Protein AF-A0A4Y2I6J0-F1 (afdb_monomer_lite)

Structure (mmCIF, N/CA/C/O backbone):
data_AF-A0A4Y2I6J0-F1
#
_entry.id   AF-A0A4Y2I6J0-F1
#
loop_
_atom_site.group_PDB
_atom_site.id
_atom_site.type_symbol
_atom_site.label_atom_id
_atom_site.label_alt_id
_atom_site.label_comp_id
_atom_site.label_asym_id
_atom_site.label_entity_id
_atom_site.label_seq_id
_atom_site.pdbx_PDB_ins_code
_atom_site.Cartn_x
_atom_site.Cartn_y
_atom_site.Cartn_z
_atom_site.occupancy
_atom_site.B_iso_or_equiv
_atom_site.auth_seq_id
_atom_site.auth_comp_id
_atom_site.auth_asym_id
_atom_site.auth_atom_id
_atom_site.pdbx_PDB_model_num
ATOM 1 N N . ALA A 1 1 ? -16.645 1.017 9.815 1.00 87.06 1 ALA A N 1
ATOM 2 C CA . ALA A 1 1 ? -18.014 0.481 9.678 1.00 87.06 1 ALA A CA 1
ATOM 3 C C . ALA A 1 1 ? -18.483 -0.164 10.980 1.00 87.06 1 ALA A C 1
ATOM 5 O O . ALA A 1 1 ? -19.293 0.457 11.645 1.00 87.06 1 ALA A O 1
ATOM 6 N N . LEU A 1 2 ? -17.919 -1.307 11.399 1.00 90.56 2 LEU A N 1
ATOM 7 C CA . LEU A 1 2 ? -18.360 -2.041 12.602 1.00 90.56 2 LEU A CA 1
ATOM 8 C C . LEU A 1 2 ? -18.387 -1.202 13.890 1.00 90.56 2 LEU A C 1
ATOM 10 O O . LEU A 1 2 ? -19.370 -1.244 14.616 1.00 90.56 2 LEU A O 1
ATOM 14 N N . ILE A 1 3 ? -17.346 -0.397 14.131 1.00 89.25 3 ILE A N 1
ATOM 15 C CA . ILE A 1 3 ? -17.280 0.516 15.288 1.00 89.25 3 ILE A CA 1
ATOM 16 C C . ILE A 1 3 ? -18.368 1.600 15.199 1.00 89.25 3 ILE A C 1
ATOM 18 O O . ILE A 1 3 ? -19.026 1.914 16.179 1.00 89.25 3 ILE A O 1
ATOM 22 N N . SER A 1 4 ? -18.610 2.149 14.004 1.00 89.19 4 SER A N 1
ATOM 23 C CA . SER A 1 4 ? -19.645 3.173 13.798 1.00 89.19 4 SER A CA 1
ATOM 24 C C . SER A 1 4 ? -21.062 2.623 13.979 1.00 89.19 4 SER A C 1
ATOM 26 O O . SER A 1 4 ? -21.958 3.371 14.352 1.00 89.19 4 SER A O 1
ATOM 28 N N . SER A 1 5 ? -21.278 1.334 13.703 1.00 89.62 5 SER A N 1
ATOM 29 C CA . SER A 1 5 ? -22.573 0.666 13.860 1.00 89.62 5 SER A CA 1
ATOM 30 C C . SER A 1 5 ? -22.785 0.042 15.245 1.00 89.62 5 SER A C 1
ATOM 32 O O . SER A 1 5 ? -23.802 -0.618 15.440 1.00 89.62 5 SER A O 1
ATOM 34 N N . GLY A 1 6 ? -21.842 0.189 16.186 1.00 88.25 6 GLY A N 1
ATOM 35 C CA . GLY A 1 6 ? -21.922 -0.440 17.513 1.00 88.25 6 GLY A CA 1
ATOM 36 C C . GLY A 1 6 ? -21.793 -1.971 17.491 1.00 88.25 6 GLY A C 1
ATOM 37 O O . GLY A 1 6 ? -22.286 -2.657 18.384 1.00 88.25 6 GLY A O 1
ATOM 38 N N . GLN A 1 7 ? -21.205 -2.531 16.428 1.00 89.44 7 GLN A N 1
ATOM 39 C CA . GLN A 1 7 ? -21.050 -3.977 16.211 1.00 89.44 7 GLN A CA 1
ATOM 40 C C . GLN A 1 7 ? -19.604 -4.451 16.407 1.00 89.44 7 GLN A C 1
ATOM 42 O O . GLN A 1 7 ? -19.233 -5.553 15.989 1.00 89.44 7 GLN A O 1
ATOM 47 N N . GLU A 1 8 ? -18.768 -3.647 17.058 1.00 82.56 8 GLU A N 1
ATOM 48 C CA . GLU A 1 8 ? -17.367 -3.955 17.340 1.00 82.56 8 GLU A CA 1
ATOM 49 C C . GLU A 1 8 ? -17.164 -5.157 18.273 1.00 82.56 8 GLU A C 1
ATOM 51 O O . GLU A 1 8 ? -16.066 -5.699 18.317 1.00 82.56 8 GLU A O 1
ATOM 56 N N . ASN A 1 9 ? -18.211 -5.618 18.963 1.00 85.38 9 ASN A N 1
ATOM 57 C CA . ASN A 1 9 ? -18.194 -6.831 19.791 1.00 85.38 9 ASN A CA 1
ATOM 58 C C . ASN A 1 9 ? -19.062 -7.964 19.210 1.00 85.38 9 ASN A C 1
ATOM 60 O O . ASN A 1 9 ? -19.475 -8.871 19.935 1.00 85.38 9 ASN A O 1
ATOM 64 N N . SER A 1 10 ? -19.389 -7.906 17.915 1.00 89.44 10 SER A N 1
ATOM 65 C CA . SER A 1 10 ? -20.106 -8.996 17.241 1.00 89.44 10 SER A CA 1
ATOM 66 C C . SER A 1 10 ? -19.314 -10.309 17.317 1.00 89.44 10 SER A C 1
ATOM 68 O O . SER A 1 10 ? -18.089 -10.309 17.232 1.00 89.44 10 SER A O 1
ATOM 70 N N . LYS A 1 11 ? -20.014 -11.443 17.485 1.00 78.50 11 LYS A N 1
ATOM 71 C CA . LYS A 1 11 ? -19.396 -12.767 17.722 1.00 78.50 11 LYS A CA 1
ATOM 72 C C . LYS A 1 11 ? -18.372 -13.179 16.660 1.00 78.50 11 LYS A C 1
ATOM 74 O O . LYS A 1 11 ? -17.402 -13.856 16.991 1.00 78.50 11 LYS A O 1
ATOM 79 N N . ASP A 1 12 ? -18.582 -12.762 15.417 1.00 86.69 12 ASP A N 1
ATOM 80 C CA . ASP A 1 12 ? -17.727 -13.133 14.287 1.00 86.69 12 ASP A CA 1
ATOM 81 C C . ASP A 1 12 ? -16.533 -12.183 14.112 1.00 86.69 12 ASP A C 1
ATOM 83 O O . ASP A 1 12 ? -15.583 -12.488 13.387 1.00 86.69 12 ASP A O 1
ATOM 87 N N . TRP A 1 13 ? -16.536 -11.040 14.802 1.00 90.31 13 TRP A N 1
ATOM 88 C CA . TRP A 1 13 ? -15.485 -10.040 14.706 1.00 90.31 13 TRP A CA 1
ATOM 89 C C . TRP A 1 13 ? -14.517 -10.102 15.888 1.00 90.31 13 TRP A C 1
ATOM 91 O O . TRP A 1 13 ? -14.896 -10.033 17.055 1.00 90.31 13 TRP A O 1
ATOM 101 N N . LYS A 1 14 ? -13.217 -10.162 15.587 1.00 92.88 14 LYS A N 1
ATOM 102 C CA . LYS A 1 14 ? -12.152 -10.218 16.597 1.00 92.88 14 LYS A CA 1
ATOM 103 C C . LYS A 1 14 ? -11.470 -8.860 16.749 1.00 92.88 14 LYS A C 1
ATOM 105 O O . LYS A 1 14 ? -10.320 -8.707 16.344 1.00 92.88 14 LYS A O 1
ATOM 110 N N . LEU A 1 15 ? -12.152 -7.892 17.367 1.00 90.56 15 LEU A N 1
ATOM 111 C CA . LEU A 1 15 ? -11.666 -6.509 17.506 1.00 90.56 15 LEU A CA 1
ATOM 112 C C . LEU A 1 15 ? -10.220 -6.416 18.008 1.00 90.56 15 LEU A C 1
ATOM 114 O O . LEU A 1 15 ? -9.397 -5.765 17.373 1.00 90.56 15 LEU A O 1
ATOM 118 N N . ASN A 1 16 ? -9.900 -7.097 19.112 1.00 91.56 16 ASN A N 1
ATOM 119 C CA . ASN A 1 16 ? -8.556 -7.048 19.689 1.00 91.56 16 ASN A CA 1
ATOM 120 C C . ASN A 1 16 ? -7.495 -7.594 18.719 1.00 91.56 16 ASN A C 1
ATOM 122 O O . ASN A 1 16 ? -6.454 -6.976 18.530 1.00 91.56 16 ASN A O 1
ATOM 126 N N . ALA A 1 17 ? -7.778 -8.715 18.049 1.00 94.06 17 ALA A N 1
ATOM 127 C CA . ALA A 1 17 ? -6.855 -9.286 17.072 1.00 94.06 17 ALA A CA 1
ATOM 128 C C . ALA A 1 17 ? -6.632 -8.333 15.887 1.00 94.06 17 ALA A C 1
ATOM 130 O O . ALA A 1 17 ? -5.496 -8.158 15.452 1.00 94.06 17 ALA A O 1
ATOM 131 N N . THR A 1 18 ? -7.688 -7.669 15.412 1.00 92.94 18 THR A N 1
ATOM 132 C CA . THR A 1 18 ? -7.584 -6.674 14.339 1.00 92.94 18 THR A CA 1
ATOM 133 C C . THR A 1 18 ? -6.769 -5.460 14.768 1.00 92.94 18 THR A C 1
ATOM 135 O O . THR A 1 18 ? -5.902 -5.022 14.020 1.00 92.94 18 THR A O 1
ATOM 138 N N . VAL A 1 19 ? -7.011 -4.912 15.961 1.00 92.56 19 VAL A N 1
ATOM 139 C CA . VAL A 1 19 ? -6.257 -3.750 16.462 1.00 92.56 19 VAL A CA 1
ATOM 140 C C . VAL A 1 19 ? -4.775 -4.092 16.616 1.00 92.56 19 VAL A C 1
ATOM 142 O O . VAL A 1 19 ? -3.929 -3.318 16.178 1.00 92.56 19 VAL A O 1
ATOM 145 N N . GLN A 1 20 ? -4.453 -5.270 17.158 1.00 94.06 20 GLN A N 1
ATOM 146 C CA . GLN A 1 20 ? -3.071 -5.749 17.268 1.00 94.06 20 GLN A CA 1
ATOM 147 C C . GLN A 1 20 ? -2.411 -5.921 15.896 1.00 94.06 20 GLN A C 1
ATOM 149 O O . GLN A 1 20 ? -1.266 -5.515 15.699 1.00 94.06 20 GLN A O 1
ATOM 154 N N . TYR A 1 21 ? -3.143 -6.479 14.931 1.00 94.00 21 TYR A N 1
ATOM 155 C CA . TYR A 1 21 ? -2.668 -6.604 13.558 1.00 94.00 21 TYR A CA 1
ATOM 156 C C . TYR A 1 21 ? -2.389 -5.230 12.933 1.00 94.00 21 TYR A C 1
ATOM 158 O O . TYR A 1 21 ? -1.305 -5.009 12.405 1.00 94.00 21 TYR A O 1
ATOM 166 N N . LEU A 1 22 ? -3.316 -4.276 13.064 1.00 93.12 22 LEU A N 1
ATOM 167 C CA . LEU A 1 22 ? -3.133 -2.911 12.564 1.00 93.12 22 LEU A CA 1
ATOM 168 C C . LEU A 1 22 ? -1.923 -2.228 13.204 1.00 93.12 22 LEU A C 1
ATOM 170 O O . LEU A 1 22 ? -1.117 -1.640 12.494 1.00 93.12 22 LEU A O 1
ATOM 174 N N . MET A 1 23 ? -1.751 -2.333 14.525 1.00 92.56 23 MET A N 1
ATOM 175 C CA . MET A 1 23 ? -0.572 -1.782 15.202 1.00 92.56 23 MET A CA 1
ATOM 176 C C . MET A 1 23 ? 0.728 -2.390 14.672 1.00 92.56 23 MET A C 1
ATOM 178 O O . MET A 1 23 ? 1.714 -1.675 14.513 1.00 92.56 23 MET A O 1
ATOM 182 N N . LYS A 1 24 ? 0.746 -3.692 14.380 1.00 93.12 24 LYS A N 1
ATOM 183 C CA . LYS A 1 24 ? 1.913 -4.351 13.789 1.00 93.12 24 LYS A CA 1
ATOM 184 C C . LYS A 1 24 ? 2.216 -3.807 12.389 1.00 93.12 24 LYS A C 1
ATOM 186 O O . LYS A 1 24 ? 3.356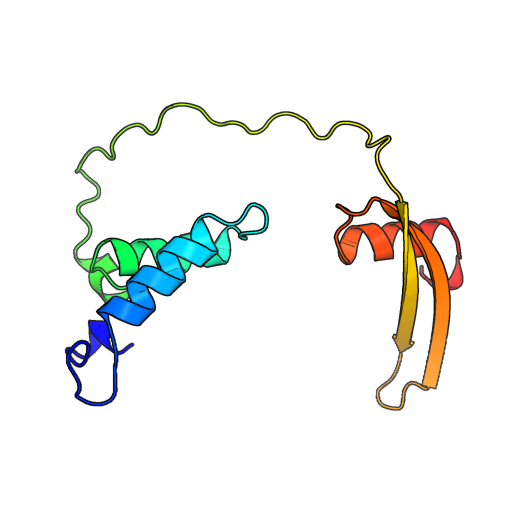 -3.436 12.133 1.00 93.12 24 LYS A O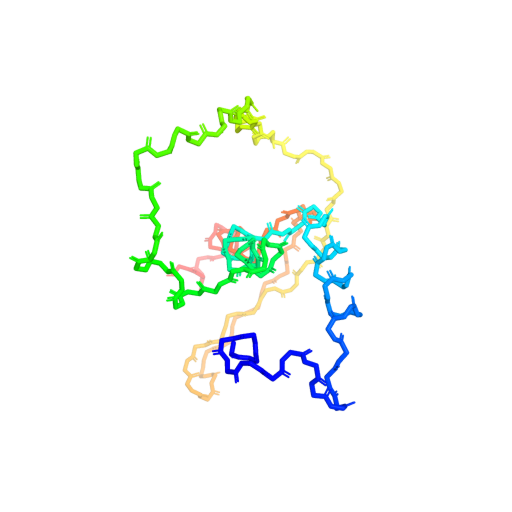 1
ATOM 191 N N . GLU A 1 25 ? 1.215 -3.731 11.514 1.00 91.56 25 GLU A N 1
ATOM 192 C CA . GLU A 1 25 ? 1.398 -3.271 10.129 1.00 91.56 25 GLU A CA 1
ATOM 193 C C . GLU A 1 25 ? 1.787 -1.788 10.052 1.00 91.56 25 GLU A C 1
ATOM 195 O O . GLU A 1 25 ? 2.644 -1.412 9.256 1.00 91.56 25 GLU A O 1
ATOM 200 N N . LEU A 1 26 ? 1.231 -0.941 10.924 1.00 91.56 26 LEU A N 1
ATOM 201 C CA . LEU A 1 26 ? 1.558 0.489 10.969 1.00 91.56 26 LEU A CA 1
ATOM 202 C C . LEU A 1 26 ? 2.970 0.783 11.498 1.00 91.56 26 LEU A C 1
ATOM 204 O O . LEU A 1 26 ? 3.485 1.871 11.266 1.00 91.56 26 LEU A O 1
ATOM 208 N N . ASN A 1 27 ? 3.600 -0.169 12.192 1.00 89.25 27 ASN A N 1
ATOM 209 C CA . ASN A 1 27 ? 5.001 -0.073 12.611 1.00 89.25 27 ASN A CA 1
ATOM 210 C C . ASN A 1 27 ? 5.984 -0.576 11.531 1.00 89.25 27 ASN A C 1
ATOM 212 O O . ASN A 1 27 ? 7.189 -0.641 11.780 1.00 89.25 27 ASN A O 1
ATOM 216 N N . SER A 1 28 ? 5.496 -0.950 10.343 1.00 87.56 28 SER A N 1
ATOM 217 C CA . SER A 1 28 ? 6.337 -1.342 9.210 1.00 87.56 28 SER A CA 1
ATOM 218 C C . SER A 1 28 ? 7.035 -0.126 8.576 1.00 87.56 28 SER A C 1
ATOM 220 O O . SER A 1 28 ? 6.414 0.931 8.441 1.00 87.56 28 SER A O 1
ATOM 222 N N . PRO A 1 29 ? 8.285 -0.259 8.090 1.00 79.62 29 PRO A N 1
ATOM 223 C CA . PRO A 1 29 ? 8.989 0.818 7.386 1.00 79.62 29 PRO A CA 1
ATOM 224 C C . PRO A 1 29 ? 8.336 1.235 6.058 1.00 79.62 29 PRO A C 1
ATOM 226 O O . PRO A 1 29 ? 8.690 2.275 5.511 1.00 79.62 29 PRO A O 1
ATOM 229 N N . SER A 1 30 ? 7.413 0.433 5.517 1.00 79.81 30 SER A N 1
ATOM 230 C CA . SER A 1 30 ? 6.762 0.663 4.221 1.00 79.81 30 SER A CA 1
ATOM 231 C C . SER A 1 30 ? 5.314 1.154 4.330 1.00 79.81 30 SER A C 1
ATOM 233 O O . SER A 1 30 ? 4.559 1.017 3.369 1.00 79.81 30 SER A O 1
ATOM 235 N N . VAL A 1 31 ? 4.891 1.656 5.493 1.00 86.88 31 VAL A N 1
ATOM 236 C CA . VAL A 1 31 ? 3.520 2.145 5.685 1.00 86.88 31 VAL A CA 1
ATOM 237 C C . VAL A 1 31 ? 3.288 3.446 4.909 1.00 86.88 31 VAL A C 1
ATOM 239 O O . VAL A 1 31 ? 4.098 4.371 4.962 1.00 86.88 31 VAL A O 1
ATOM 242 N N . ASP A 1 32 ? 2.176 3.537 4.180 1.00 85.00 32 ASP A N 1
ATOM 243 C CA . ASP A 1 32 ? 1.800 4.761 3.479 1.00 85.00 32 ASP A CA 1
ATOM 244 C C . ASP A 1 32 ? 0.995 5.719 4.377 1.00 85.00 32 ASP A C 1
ATOM 246 O O . ASP A 1 32 ? 0.315 5.320 5.328 1.00 85.00 32 ASP A O 1
ATOM 250 N N . PHE A 1 33 ? 1.054 7.011 4.049 1.00 87.12 33 PHE A N 1
ATOM 251 C CA . PHE A 1 33 ? 0.372 8.063 4.805 1.00 87.12 33 PHE A CA 1
ATOM 252 C C . PHE A 1 33 ? -1.143 7.840 4.908 1.00 87.12 33 PHE A C 1
ATOM 254 O O . PHE A 1 33 ? -1.726 8.086 5.965 1.00 87.12 33 PHE A O 1
ATOM 261 N N . LEU A 1 34 ? -1.789 7.380 3.832 1.00 89.31 34 LEU A N 1
ATOM 262 C CA . LEU A 1 34 ? -3.238 7.206 3.802 1.00 89.31 34 LEU A CA 1
ATOM 263 C C . LEU A 1 34 ? -3.667 6.063 4.730 1.00 89.31 34 LEU A C 1
ATOM 265 O O . LEU A 1 34 ? -4.645 6.213 5.465 1.00 89.31 34 LEU A O 1
ATOM 269 N N . SER A 1 35 ? -2.904 4.971 4.770 1.00 91.00 35 SER A N 1
ATOM 270 C CA . SER A 1 35 ? -3.106 3.877 5.723 1.00 91.00 35 SER A CA 1
ATOM 271 C C . SER A 1 35 ? -3.018 4.360 7.170 1.00 91.00 35 SER A C 1
ATOM 273 O O . SER A 1 35 ? -3.906 4.054 7.970 1.00 91.00 35 SER A O 1
ATOM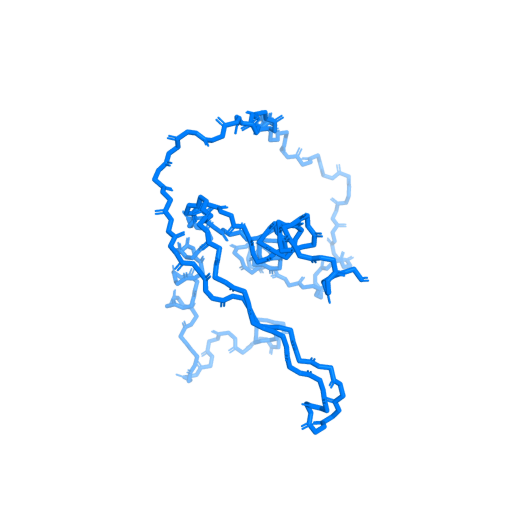 275 N N . VAL A 1 36 ? -2.011 5.174 7.508 1.00 91.38 36 VAL A N 1
ATOM 276 C CA . VAL A 1 36 ? -1.895 5.772 8.851 1.00 91.38 36 VAL A CA 1
ATOM 277 C C . VAL A 1 36 ? -3.083 6.691 9.140 1.00 91.38 36 VAL A C 1
ATOM 279 O O . VAL A 1 36 ? -3.713 6.568 10.191 1.00 91.38 36 VAL A O 1
ATOM 282 N N . TYR A 1 37 ? -3.427 7.576 8.204 1.00 90.44 37 TYR A N 1
ATOM 283 C CA . TYR A 1 37 ? -4.523 8.536 8.347 1.00 90.44 37 TYR A CA 1
ATOM 284 C C . TYR A 1 37 ? -5.870 7.851 8.617 1.00 90.44 37 TYR A C 1
ATOM 286 O O . TYR A 1 37 ? -6.632 8.299 9.474 1.00 90.44 37 TYR A O 1
ATOM 294 N N . LEU A 1 38 ? -6.159 6.747 7.925 1.00 92.06 38 LEU A N 1
ATOM 295 C CA . LEU A 1 38 ? -7.413 6.007 8.078 1.00 92.06 38 LEU A CA 1
ATOM 296 C C . LEU A 1 38 ? -7.431 5.107 9.319 1.00 92.06 38 LEU A C 1
ATOM 298 O O . LEU A 1 38 ? -8.491 4.916 9.922 1.00 92.06 38 LEU A O 1
ATOM 302 N N . ALA A 1 39 ? -6.283 4.559 9.718 1.00 93.25 39 ALA A N 1
ATOM 303 C CA . ALA A 1 39 ? -6.197 3.669 10.871 1.00 93.25 39 ALA A CA 1
ATOM 304 C C . ALA A 1 39 ? -6.102 4.421 12.207 1.00 93.25 39 ALA A C 1
ATOM 306 O O . ALA A 1 39 ? -6.602 3.934 13.222 1.00 93.25 39 ALA A O 1
ATOM 307 N N . LEU A 1 40 ? -5.510 5.618 12.232 1.00 91.19 40 LEU A N 1
ATOM 308 C CA . LEU A 1 40 ? -5.306 6.383 13.462 1.00 91.19 40 LEU A CA 1
ATOM 309 C C . LEU A 1 40 ? -6.616 6.672 14.231 1.00 91.19 40 LEU A C 1
ATOM 311 O O . LEU A 1 40 ? -6.638 6.442 15.444 1.00 91.19 40 LEU A O 1
ATOM 315 N N . PRO A 1 41 ? -7.733 7.085 13.590 1.00 91.06 41 PRO A N 1
ATOM 316 C CA . PRO A 1 41 ? -9.016 7.212 14.274 1.00 91.06 41 PRO A CA 1
ATOM 317 C C . PRO A 1 41 ? -9.445 5.912 14.960 1.00 91.06 41 PRO A C 1
ATOM 319 O O . PRO A 1 41 ? -9.804 5.951 16.136 1.00 91.06 41 PRO A O 1
ATOM 322 N N . ILE A 1 42 ? -9.310 4.767 14.281 1.00 92.31 42 ILE A N 1
ATOM 323 C CA . ILE A 1 42 ? -9.675 3.443 14.810 1.00 92.31 42 ILE A CA 1
ATOM 324 C C . ILE A 1 42 ? -8.867 3.131 16.073 1.00 92.31 42 ILE A C 1
ATOM 326 O O . ILE A 1 42 ? -9.438 2.714 17.079 1.00 92.31 42 ILE A O 1
ATOM 330 N N . LEU A 1 43 ? -7.557 3.394 16.053 1.00 91.50 43 LEU A N 1
ATOM 331 C CA . LEU A 1 43 ? -6.675 3.198 17.209 1.00 91.50 43 LEU A CA 1
ATOM 332 C C . LEU A 1 43 ? -7.011 4.120 18.390 1.00 91.50 43 LEU A C 1
ATOM 334 O O . LEU A 1 43 ? -6.746 3.771 19.537 1.00 91.50 43 LEU A O 1
ATOM 338 N N . SER A 1 44 ? -7.626 5.274 18.126 1.00 88.00 44 SER A N 1
ATOM 339 C CA . SER A 1 44 ? -8.144 6.183 19.156 1.00 88.00 44 SER A CA 1
ATOM 340 C C . SER A 1 44 ? -9.581 5.869 19.601 1.00 88.00 44 SER A C 1
ATOM 342 O O . SER A 1 44 ? -10.165 6.640 20.363 1.00 88.00 44 SER A O 1
ATOM 344 N N . GLY A 1 45 ? -10.168 4.769 19.113 1.00 88.19 45 GLY A N 1
ATOM 345 C CA . GLY A 1 45 ? -11.562 4.404 19.382 1.00 88.19 45 GLY A CA 1
ATOM 346 C C . GLY A 1 45 ? -12.579 5.345 18.731 1.00 88.19 45 GLY A C 1
ATOM 347 O O . GLY A 1 45 ? -13.711 5.444 19.193 1.00 88.19 45 GLY A O 1
ATOM 348 N N . LYS A 1 46 ? -12.172 6.064 17.681 1.00 90.62 46 LYS A N 1
ATOM 349 C CA . LYS A 1 46 ? -12.995 7.014 16.930 1.00 90.62 46 LYS A CA 1
ATOM 350 C C . LYS A 1 46 ? -13.234 6.526 15.513 1.00 90.62 46 LYS A C 1
ATOM 352 O O . LYS A 1 46 ? -12.543 5.659 14.979 1.00 90.62 46 LYS A O 1
ATOM 357 N N . THR A 1 47 ? -14.207 7.144 14.871 1.00 92.88 47 THR A N 1
ATOM 358 C CA . THR A 1 47 ? -14.575 6.869 13.487 1.00 92.88 47 THR A CA 1
ATOM 359 C C . THR A 1 47 ? -14.765 8.172 12.716 1.00 92.88 47 THR A C 1
ATOM 361 O O . THR A 1 47 ? -14.833 9.250 13.305 1.00 92.88 47 THR A O 1
ATOM 364 N N . LEU A 1 48 ? -14.888 8.097 11.388 1.00 92.50 48 LEU A N 1
ATOM 365 C CA . LEU A 1 48 ? -15.173 9.286 10.571 1.00 92.50 48 LEU A CA 1
ATOM 366 C C . LEU A 1 48 ? -16.519 9.934 10.936 1.00 92.50 48 LEU A C 1
ATOM 368 O O . LEU A 1 48 ? -16.681 11.142 10.794 1.00 92.50 48 LEU A O 1
ATOM 372 N N . THR A 1 49 ? -17.468 9.166 11.480 1.00 92.25 49 THR A N 1
ATOM 373 C CA . THR A 1 49 ? -18.727 9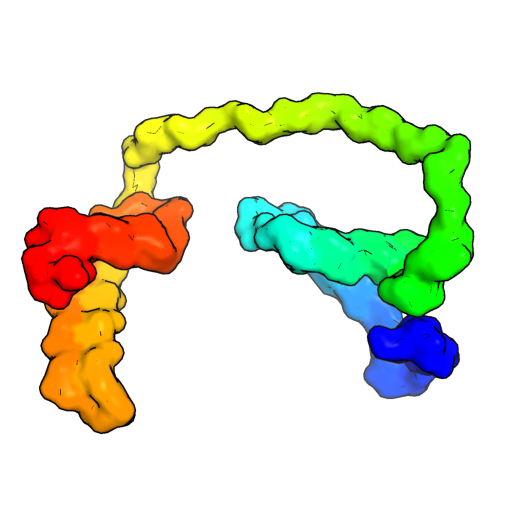.721 11.988 1.00 92.25 49 THR A CA 1
ATOM 374 C C . THR A 1 49 ? -18.547 10.547 13.258 1.00 92.25 49 THR A C 1
ATOM 376 O O . THR A 1 49 ? -19.461 11.270 13.613 1.00 92.25 49 THR A O 1
ATOM 379 N N . ASP A 1 50 ? -17.397 10.508 13.938 1.00 92.00 50 ASP A N 1
ATOM 380 C CA . ASP A 1 50 ? -17.139 11.339 15.123 1.00 92.00 50 ASP A CA 1
ATOM 381 C C . ASP A 1 50 ? -16.566 12.723 14.787 1.00 92.00 50 ASP A C 1
ATOM 383 O O . ASP A 1 50 ? -16.363 13.535 15.692 1.00 92.00 50 ASP A O 1
ATOM 387 N N . ILE A 1 51 ? -16.339 13.031 13.502 1.00 90.25 51 ILE A N 1
ATOM 388 C CA . ILE A 1 51 ? -15.783 14.320 13.057 1.00 90.25 51 ILE A CA 1
ATOM 389 C C . ILE A 1 51 ? -16.648 15.501 13.526 1.00 90.25 51 ILE A C 1
ATOM 391 O O . ILE A 1 51 ? -16.111 16.516 13.961 1.00 90.25 51 ILE A O 1
ATOM 395 N N . TYR A 1 52 ? -17.978 15.366 13.527 1.00 90.38 52 TYR A N 1
ATOM 396 C CA . TYR A 1 52 ? -18.874 16.446 13.968 1.00 90.38 52 TYR A CA 1
ATOM 397 C C . TYR A 1 52 ? -18.751 16.779 15.466 1.00 90.38 52 TYR A C 1
ATOM 399 O O . TYR A 1 52 ? -19.214 17.830 15.899 1.00 90.38 52 TYR A O 1
ATOM 407 N N . LYS A 1 53 ? -18.140 15.892 16.265 1.00 90.25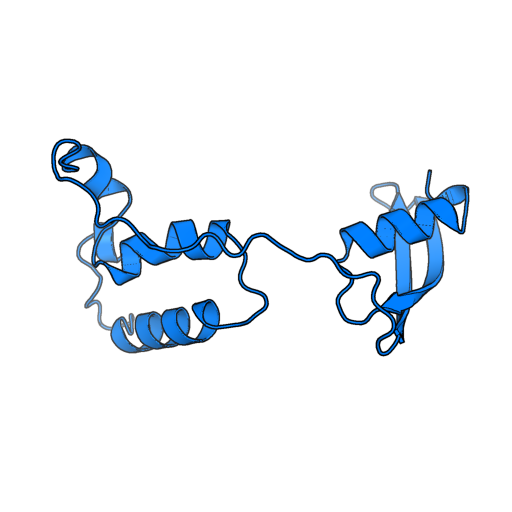 53 LYS A N 1
ATOM 408 C CA . LYS A 1 53 ? -17.914 16.076 17.708 1.00 90.25 53 LYS A CA 1
ATOM 409 C C . LYS A 1 53 ? -16.525 16.646 18.017 1.00 90.25 53 LYS A C 1
ATOM 411 O O . LYS A 1 53 ? -16.139 16.714 19.185 1.00 90.25 53 LYS A O 1
ATOM 416 N N . VAL A 1 54 ? -15.723 16.969 17.001 1.00 86.44 54 VAL A N 1
ATOM 417 C CA . VAL A 1 54 ? -14.338 17.407 17.198 1.00 86.44 54 VAL A CA 1
ATOM 418 C C . VAL A 1 54 ? -14.307 18.788 17.851 1.00 86.44 54 VAL A C 1
ATOM 420 O O . VAL A 1 54 ? -14.897 19.746 17.364 1.00 86.44 54 VAL A O 1
ATOM 423 N N . ASN A 1 55 ? -13.567 18.895 18.955 1.00 86.50 55 ASN A N 1
ATOM 424 C CA . ASN A 1 55 ? -13.264 20.169 19.591 1.00 86.50 55 ASN A CA 1
ATOM 425 C C . ASN A 1 55 ? -11.987 20.761 18.977 1.00 86.50 55 ASN A C 1
ATOM 427 O O . ASN A 1 55 ? -10.882 20.388 19.371 1.00 86.50 55 ASN A O 1
ATOM 431 N N . CYS A 1 56 ? -12.143 21.691 18.033 1.00 82.69 56 CYS A N 1
ATOM 432 C CA . CYS A 1 56 ? -11.023 22.359 17.358 1.00 82.69 56 CYS A CA 1
ATOM 433 C C . CYS A 1 56 ? -10.276 23.374 18.242 1.00 82.69 56 CYS A C 1
ATOM 435 O O . CYS A 1 56 ? -9.181 23.798 17.886 1.00 82.69 56 CYS A O 1
ATOM 437 N N . SER A 1 57 ? -10.843 23.758 19.389 1.00 84.75 57 SER A N 1
ATOM 438 C CA . SER A 1 57 ? -10.204 24.664 20.355 1.00 84.75 57 SER A CA 1
ATOM 439 C C . SER A 1 57 ? -9.298 23.922 21.347 1.00 84.75 57 SER A C 1
ATOM 441 O O . SER A 1 57 ? -8.533 24.544 22.090 1.00 84.75 57 SER A O 1
ATOM 443 N N . ALA A 1 58 ? -9.369 22.586 21.381 1.00 75.06 58 ALA A N 1
ATOM 444 C CA . ALA A 1 58 ? -8.434 21.766 22.136 1.00 75.06 58 ALA A CA 1
ATOM 445 C C . ALA A 1 58 ? -7.069 21.808 21.438 1.00 75.06 58 ALA A C 1
ATOM 447 O O . ALA A 1 58 ? -6.944 21.390 20.292 1.00 75.06 58 ALA A O 1
ATOM 448 N N . HIS A 1 59 ? -6.046 22.318 22.124 1.00 64.00 59 HIS A N 1
ATOM 449 C CA . HIS A 1 59 ? -4.696 22.406 21.576 1.00 64.00 59 HIS A CA 1
ATOM 450 C C . HIS A 1 59 ? -4.162 20.983 21.350 1.00 64.00 59 HIS A C 1
ATOM 452 O O . HIS A 1 59 ? -3.944 20.266 22.334 1.00 64.00 59 HIS A O 1
ATOM 458 N N . PRO A 1 60 ? -3.950 20.538 20.097 1.00 66.12 60 PRO A N 1
ATOM 459 C CA . PRO A 1 60 ? -3.333 19.244 19.859 1.00 66.12 60 PRO A CA 1
ATOM 460 C C . PRO A 1 60 ? -1.933 19.263 20.478 1.00 66.12 60 PRO A C 1
ATOM 462 O O . PRO A 1 60 ? -1.238 20.283 20.424 1.00 66.12 60 PRO A O 1
ATOM 465 N N . ARG A 1 61 ? -1.509 18.149 21.090 1.00 61.78 61 ARG A N 1
ATOM 466 C CA . ARG A 1 61 ? -0.129 18.018 21.577 1.00 61.78 61 ARG A CA 1
ATOM 467 C C . ARG A 1 61 ? 0.807 18.333 20.410 1.00 61.78 61 ARG A C 1
ATOM 469 O O . ARG A 1 61 ? 0.669 17.735 19.345 1.00 61.78 61 ARG A O 1
ATOM 476 N N . LYS A 1 62 ? 1.735 19.275 20.605 1.00 54.41 62 LYS A N 1
ATOM 477 C CA . LYS A 1 62 ? 2.815 19.525 19.646 1.00 54.41 62 LYS A CA 1
ATOM 478 C C . LYS A 1 62 ? 3.613 18.228 19.527 1.00 54.41 62 LYS A C 1
ATOM 480 O O . LYS A 1 62 ? 4.325 17.869 20.462 1.00 54.41 62 LYS A O 1
ATOM 485 N N . HIS A 1 63 ? 3.441 17.504 18.428 1.00 56.56 63 HIS A N 1
ATOM 486 C CA . HIS A 1 63 ? 4.363 16.434 18.084 1.00 56.56 63 HIS A CA 1
ATOM 487 C C . HIS A 1 63 ? 5.676 17.101 17.674 1.00 56.56 63 HIS A C 1
ATOM 489 O O . HIS A 1 63 ? 5.697 17.936 16.772 1.00 56.56 63 HIS A O 1
ATOM 495 N N . ALA A 1 64 ? 6.722 16.822 18.450 1.00 45.50 64 ALA A N 1
ATOM 496 C CA . ALA A 1 64 ? 8.074 17.265 18.171 1.00 45.50 64 ALA A CA 1
ATOM 497 C C . ALA A 1 64 ? 8.665 16.447 17.018 1.00 45.50 64 ALA A C 1
ATOM 499 O O . ALA A 1 64 ? 8.401 15.250 16.910 1.00 45.50 64 ALA A O 1
ATOM 500 N N . ASP A 1 65 ? 9.474 17.157 16.239 1.00 45.78 65 ASP A N 1
ATOM 501 C CA . ASP A 1 65 ? 10.379 16.734 15.176 1.00 45.78 65 ASP A CA 1
ATOM 502 C C . ASP A 1 65 ? 9.749 16.114 13.926 1.00 45.78 65 ASP A C 1
ATOM 504 O O . ASP A 1 65 ? 9.284 14.980 13.895 1.00 45.78 65 ASP A O 1
ATOM 508 N N . ASP A 1 66 ? 9.800 16.915 12.863 1.00 48.09 66 ASP A N 1
ATOM 509 C CA . ASP A 1 66 ? 9.605 16.532 11.473 1.00 48.09 66 ASP A CA 1
ATOM 510 C C . ASP A 1 66 ? 10.908 15.893 10.952 1.00 48.09 66 ASP A C 1
ATOM 512 O O . ASP A 1 66 ? 11.903 16.607 10.784 1.00 48.09 66 ASP A O 1
ATOM 516 N N . PRO A 1 67 ? 10.980 14.569 10.707 1.00 47.88 67 PRO A N 1
ATOM 517 C CA . PRO A 1 67 ? 12.173 13.950 10.168 1.00 47.88 67 PRO A CA 1
ATOM 518 C C . PRO A 1 67 ? 12.037 13.808 8.650 1.00 47.88 67 PRO A C 1
ATOM 520 O O . PRO A 1 67 ? 12.263 12.733 8.102 1.00 47.88 67 PRO A O 1
ATOM 523 N N . VAL A 1 68 ? 11.682 14.873 7.930 1.00 47.00 68 VAL A N 1
ATOM 524 C CA . VAL A 1 68 ? 11.802 14.873 6.465 1.00 47.00 68 VAL A CA 1
ATOM 525 C C . VAL A 1 68 ? 13.172 15.420 6.090 1.00 47.00 68 VAL A C 1
ATOM 527 O O . VAL A 1 68 ? 13.336 16.540 5.617 1.00 47.00 68 VAL A O 1
ATOM 530 N N . SER A 1 69 ? 14.208 14.607 6.299 1.00 45.16 69 SER A N 1
ATOM 531 C CA . SER A 1 69 ? 15.449 14.791 5.550 1.00 45.16 69 SER A CA 1
ATOM 532 C C . SER A 1 69 ? 16.203 13.481 5.349 1.00 45.16 69 SER A C 1
ATOM 534 O O . SER A 1 69 ? 16.686 12.864 6.296 1.00 45.16 69 SER A O 1
ATOM 536 N N . LYS A 1 70 ? 16.327 13.121 4.064 1.00 43.31 70 LYS A N 1
ATOM 537 C CA . LYS A 1 70 ? 17.502 12.571 3.359 1.00 43.31 70 LYS A CA 1
ATOM 538 C C . LYS A 1 70 ? 17.076 11.500 2.360 1.00 43.31 70 LYS A C 1
ATOM 540 O O . LYS A 1 70 ? 17.108 10.306 2.639 1.00 43.31 70 LYS A O 1
ATOM 545 N N . VAL A 1 71 ? 16.754 11.943 1.147 1.00 41.50 71 VAL A N 1
ATOM 546 C CA . VAL A 1 71 ? 16.938 11.093 -0.030 1.00 41.50 71 VAL A CA 1
ATOM 547 C C . VAL A 1 71 ? 18.434 11.124 -0.326 1.00 41.50 71 VAL A C 1
ATOM 549 O O . VAL A 1 71 ? 18.936 12.056 -0.945 1.00 41.50 71 VAL A O 1
ATOM 552 N N . ASN A 1 72 ? 19.162 10.151 0.215 1.00 45.41 72 ASN A N 1
ATOM 553 C CA . ASN A 1 72 ? 20.533 9.898 -0.207 1.00 45.41 72 ASN A CA 1
ATOM 554 C C . ASN A 1 72 ? 20.503 9.218 -1.581 1.00 45.41 72 ASN A C 1
ATOM 556 O O . ASN A 1 72 ? 19.680 8.330 -1.819 1.00 45.41 72 ASN A O 1
ATOM 560 N N . GLU A 1 73 ? 21.439 9.585 -2.454 1.00 55.22 73 GLU A N 1
ATOM 561 C CA . GLU A 1 73 ? 21.793 8.787 -3.627 1.00 55.22 73 GLU A CA 1
ATOM 562 C C . GLU A 1 73 ? 22.201 7.383 -3.154 1.00 55.22 73 GLU A C 1
ATOM 564 O O . GLU A 1 73 ? 23.190 7.189 -2.444 1.00 55.22 73 GLU A O 1
ATOM 569 N N . PHE A 1 74 ? 21.358 6.398 -3.455 1.00 56.28 74 PHE A N 1
ATOM 570 C CA . PHE A 1 74 ? 21.474 5.058 -2.897 1.00 56.28 74 PHE A CA 1
ATOM 571 C C . PHE A 1 74 ? 22.544 4.245 -3.639 1.00 56.28 74 PHE A C 1
ATOM 573 O O . PHE A 1 74 ? 22.383 3.907 -4.811 1.00 56.28 74 PHE A O 1
ATOM 580 N N . LEU A 1 75 ? 23.613 3.878 -2.925 1.00 60.28 75 LEU A N 1
ATOM 581 C CA . LEU A 1 75 ? 24.679 2.967 -3.378 1.00 60.28 75 LEU A CA 1
ATOM 582 C C . LEU A 1 75 ? 24.480 1.515 -2.889 1.00 60.28 75 LEU A C 1
ATOM 584 O O . LEU A 1 75 ? 25.421 0.724 -2.895 1.00 60.28 75 LEU A O 1
ATOM 588 N N . GLY A 1 76 ? 23.284 1.165 -2.408 1.00 70.62 76 GLY A N 1
ATOM 589 C CA . GLY A 1 76 ? 23.002 -0.155 -1.841 1.00 70.62 76 GLY A CA 1
ATOM 590 C C . GLY A 1 76 ? 22.708 -1.251 -2.883 1.00 70.62 76 GLY A C 1
ATOM 591 O O . GLY A 1 76 ? 22.870 -1.038 -4.090 1.00 70.62 76 GLY A O 1
ATOM 592 N N . PRO A 1 77 ? 22.294 -2.447 -2.425 1.00 81.44 77 PRO A N 1
ATOM 593 C CA . PRO A 1 77 ? 22.075 -3.607 -3.284 1.00 81.44 77 PRO A CA 1
ATOM 594 C C . PRO A 1 77 ? 21.027 -3.337 -4.373 1.00 81.44 77 PRO A C 1
ATOM 596 O O . PRO A 1 77 ? 20.038 -2.627 -4.172 1.00 81.44 77 PRO A O 1
ATOM 599 N N . LYS A 1 78 ? 21.279 -3.904 -5.560 1.00 88.50 78 LYS A N 1
ATOM 600 C CA . LYS A 1 78 ? 20.398 -3.808 -6.728 1.00 88.50 78 LYS A CA 1
ATOM 601 C C . LYS A 1 78 ? 19.739 -5.153 -7.001 1.00 88.50 78 LYS A C 1
ATOM 603 O O . LYS A 1 78 ? 20.416 -6.178 -7.049 1.00 88.50 78 LYS A O 1
ATOM 608 N N . MET A 1 79 ? 18.450 -5.121 -7.303 1.00 91.94 79 MET A N 1
ATOM 609 C CA . MET A 1 79 ? 17.670 -6.260 -7.772 1.00 91.94 79 MET A CA 1
ATOM 610 C C . MET A 1 79 ? 17.383 -6.159 -9.274 1.00 91.94 79 MET A C 1
ATOM 612 O O . MET A 1 79 ? 17.402 -5.076 -9.863 1.00 91.94 79 MET A O 1
ATOM 616 N N . ARG A 1 80 ? 17.124 -7.301 -9.922 1.00 94.00 80 ARG A N 1
ATOM 617 C CA . ARG A 1 80 ? 16.687 -7.346 -11.324 1.00 94.00 80 ARG A CA 1
ATOM 618 C C . ARG A 1 80 ? 15.162 -7.408 -11.378 1.00 94.00 80 ARG A C 1
ATOM 620 O O . ARG A 1 80 ? 14.578 -8.362 -10.878 1.00 94.00 80 ARG A O 1
ATOM 627 N N . VAL A 1 81 ? 14.545 -6.440 -12.047 1.00 94.25 81 VAL A N 1
ATOM 628 C CA . VAL A 1 81 ? 13.093 -6.349 -12.246 1.00 94.25 81 VAL A CA 1
ATOM 629 C C . VAL A 1 81 ? 12.778 -6.462 -13.734 1.00 94.25 81 VAL A C 1
ATOM 631 O O . VAL A 1 81 ? 13.456 -5.861 -14.566 1.00 94.25 81 VAL A O 1
ATOM 634 N N . ARG A 1 82 ? 11.746 -7.236 -14.084 1.00 95.88 82 ARG A N 1
ATOM 635 C CA . ARG A 1 82 ? 11.143 -7.211 -15.425 1.00 95.88 82 ARG A CA 1
ATOM 636 C C . ARG A 1 82 ? 9.934 -6.291 -15.380 1.00 95.88 82 ARG A C 1
ATOM 638 O O . ARG A 1 82 ? 8.930 -6.645 -14.769 1.00 95.88 82 ARG A O 1
ATOM 645 N N . TYR A 1 83 ? 10.038 -5.131 -16.014 1.00 94.56 83 TYR A N 1
ATOM 646 C CA . TYR A 1 83 ? 8.930 -4.195 -16.153 1.00 94.56 83 TYR A CA 1
ATOM 647 C C . TYR A 1 83 ? 8.245 -4.435 -17.498 1.00 94.56 83 TYR A C 1
ATOM 649 O O . TYR A 1 83 ? 8.925 -4.563 -18.515 1.00 94.56 83 TYR A O 1
ATOM 657 N N . THR A 1 84 ? 6.920 -4.581 -17.489 1.00 94.06 84 THR A N 1
ATOM 658 C CA . THR A 1 84 ? 6.121 -4.802 -18.701 1.00 94.06 84 THR A CA 1
ATOM 659 C C . THR A 1 84 ? 5.021 -3.757 -18.783 1.00 94.06 84 THR A C 1
ATOM 661 O O . THR A 1 84 ? 4.203 -3.670 -17.869 1.00 94.06 84 THR A O 1
ATOM 664 N N . LEU A 1 85 ? 4.999 -3.004 -19.881 1.00 92.69 85 LEU A N 1
ATOM 665 C CA . LEU A 1 85 ? 3.923 -2.091 -20.245 1.00 92.69 85 LEU A CA 1
ATOM 666 C C . LEU A 1 85 ? 3.054 -2.776 -21.302 1.00 92.69 85 LEU A C 1
ATOM 668 O O . LEU A 1 85 ? 3.554 -3.179 -22.353 1.00 92.69 85 LEU A O 1
ATOM 672 N N . ALA A 1 86 ? 1.769 -2.936 -20.999 1.00 92.81 86 ALA A N 1
ATOM 673 C CA . ALA A 1 86 ? 0.774 -3.449 -21.931 1.00 92.81 86 ALA A CA 1
ATOM 674 C C . ALA A 1 86 ? -0.263 -2.352 -22.198 1.00 92.81 86 ALA A C 1
ATOM 676 O O . ALA A 1 86 ? -0.793 -1.780 -21.246 1.00 92.81 86 ALA A O 1
ATOM 677 N N . ILE A 1 87 ? -0.523 -2.053 -23.469 1.00 91.44 87 ILE A N 1
ATOM 678 C CA . ILE A 1 87 ? -1.443 -0.998 -23.913 1.00 91.44 87 ILE A CA 1
ATOM 679 C C . ILE A 1 87 ? -2.560 -1.645 -24.735 1.00 91.44 87 ILE A C 1
ATOM 681 O O . ILE A 1 87 ? -2.286 -2.513 -25.564 1.00 91.44 87 ILE A O 1
ATOM 685 N N . GLY A 1 88 ? -3.796 -1.199 -24.504 1.00 92.25 88 GLY A N 1
ATOM 686 C CA . GLY A 1 88 ? -5.005 -1.747 -25.121 1.00 92.25 88 GLY A CA 1
ATOM 687 C C . GLY A 1 88 ? -5.662 -2.831 -24.266 1.00 92.25 88 GLY A C 1
ATOM 688 O O . GLY A 1 88 ? -4.999 -3.503 -23.471 1.00 92.25 88 GLY A O 1
ATOM 689 N N . ASP A 1 89 ? -6.973 -2.999 -24.433 1.00 88.00 89 ASP A N 1
ATOM 690 C CA . ASP A 1 89 ? -7.773 -3.953 -23.653 1.00 88.00 89 ASP A CA 1
ATOM 691 C C . ASP A 1 89 ? -7.339 -5.405 -23.918 1.00 88.00 89 ASP A C 1
ATOM 693 O O . ASP A 1 89 ? -7.275 -6.222 -22.996 1.00 88.00 89 ASP A O 1
ATOM 697 N N . GLU A 1 90 ? -6.939 -5.710 -25.157 1.00 90.69 90 GLU A N 1
ATOM 698 C CA . GLU A 1 90 ? -6.406 -7.019 -25.560 1.00 90.69 90 GLU A CA 1
ATOM 699 C C . GLU A 1 90 ? -4.872 -7.101 -25.478 1.00 90.69 90 GLU A C 1
ATOM 701 O O . GLU A 1 90 ? -4.273 -8.087 -25.911 1.00 90.69 90 GLU A O 1
ATOM 706 N N . LYS A 1 91 ? -4.217 -6.107 -24.854 1.00 86.00 91 LYS A N 1
ATOM 707 C CA . LYS A 1 91 ? -2.750 -5.968 -24.822 1.00 86.00 91 LYS A CA 1
ATOM 708 C C . LYS A 1 91 ? -2.155 -5.898 -26.232 1.00 86.00 91 LYS A C 1
ATOM 710 O O . LYS A 1 91 ? -1.143 -6.539 -26.515 1.00 86.00 91 LYS A O 1
ATOM 715 N N . ASP A 1 92 ? -2.783 -5.104 -27.091 1.00 85.94 92 ASP A N 1
ATOM 716 C CA . ASP A 1 92 ? -2.405 -4.897 -28.494 1.00 85.94 92 ASP A CA 1
ATOM 717 C C . ASP A 1 92 ? -0.922 -4.538 -28.660 1.00 85.94 92 ASP A C 1
ATOM 719 O O . ASP A 1 92 ? -0.279 -4.902 -29.646 1.00 85.94 92 ASP A O 1
ATOM 723 N N . VAL A 1 93 ? -0.356 -3.853 -27.663 1.00 88.25 93 VAL A N 1
ATOM 724 C CA . VAL A 1 93 ? 1.070 -3.544 -27.590 1.00 88.25 93 VAL A CA 1
ATOM 725 C C . VAL A 1 93 ? 1.632 -4.028 -26.260 1.00 88.25 93 VAL A C 1
ATOM 727 O O . VAL A 1 93 ? 1.147 -3.644 -25.198 1.00 88.25 93 VAL A O 1
ATOM 730 N N . ILE A 1 94 ? 2.689 -4.844 -26.316 1.00 92.50 94 ILE A N 1
ATOM 731 C CA . ILE A 1 94 ? 3.427 -5.314 -25.138 1.00 92.50 94 ILE A CA 1
ATOM 732 C C . ILE A 1 94 ? 4.898 -4.939 -25.285 1.00 92.50 94 ILE A C 1
ATOM 734 O O . ILE A 1 94 ? 5.578 -5.328 -26.240 1.00 92.50 94 ILE A O 1
ATOM 738 N N . HIS A 1 95 ? 5.411 -4.219 -24.297 1.00 93.00 95 HIS A N 1
ATOM 739 C CA . HIS A 1 95 ? 6.823 -3.892 -24.171 1.00 93.00 95 HIS A CA 1
ATOM 740 C C . HIS A 1 95 ? 7.342 -4.407 -22.839 1.00 93.00 95 HIS A C 1
ATOM 742 O O . HIS A 1 95 ? 6.715 -4.209 -21.803 1.00 93.00 95 HIS A O 1
ATOM 748 N N . THR A 1 96 ? 8.486 -5.089 -22.868 1.00 95.31 96 THR A N 1
ATOM 749 C CA . THR A 1 96 ? 9.133 -5.612 -21.663 1.00 95.31 96 THR A CA 1
ATOM 750 C C . THR A 1 96 ? 10.597 -5.209 -21.645 1.00 95.31 96 THR A C 1
ATOM 752 O O . THR A 1 96 ? 11.322 -5.462 -22.605 1.00 95.31 96 THR A O 1
ATOM 755 N N . ILE A 1 97 ? 11.046 -4.645 -20.527 1.00 95.44 97 ILE A N 1
ATOM 756 C CA . ILE A 1 97 ? 12.442 -4.287 -20.270 1.00 95.44 97 ILE A CA 1
ATOM 757 C C . ILE A 1 97 ? 12.921 -4.940 -18.970 1.00 95.44 97 ILE A C 1
ATOM 759 O O . ILE A 1 97 ? 12.166 -5.107 -18.010 1.00 95.44 97 ILE A O 1
ATOM 763 N N . SER A 1 98 ? 14.183 -5.371 -18.950 1.00 96.00 98 SER A N 1
ATOM 764 C CA . SER A 1 98 ? 14.827 -5.913 -17.748 1.00 96.00 98 SER A CA 1
ATOM 765 C C . SER A 1 98 ? 15.746 -4.859 -17.145 1.00 96.00 98 SER A C 1
ATOM 767 O O . SER A 1 98 ? 16.797 -4.570 -17.709 1.00 96.00 98 SER A O 1
ATOM 769 N N . LEU A 1 99 ? 15.371 -4.322 -15.987 1.00 92.81 99 LEU A N 1
ATOM 770 C CA . LEU A 1 99 ? 16.087 -3.247 -15.302 1.00 92.81 99 LEU A CA 1
ATOM 771 C C . LEU A 1 99 ? 16.823 -3.779 -14.071 1.00 92.81 99 LEU A C 1
ATOM 773 O O . LEU A 1 99 ? 16.379 -4.726 -13.417 1.00 92.81 99 LEU A O 1
ATOM 777 N N . ARG A 1 100 ? 17.958 -3.157 -13.737 1.00 91.75 100 ARG A N 1
ATOM 778 C CA . ARG A 1 100 ? 18.621 -3.328 -12.436 1.00 91.75 100 ARG A CA 1
ATOM 779 C C . ARG A 1 100 ? 18.344 -2.100 -11.580 1.00 91.75 100 ARG A C 1
ATOM 781 O O . ARG A 1 100 ? 18.947 -1.055 -11.808 1.00 91.75 100 ARG A O 1
ATOM 788 N N . VAL A 1 101 ? 17.472 -2.250 -10.592 1.00 90.81 101 VAL A N 1
ATOM 789 C CA . VAL A 1 101 ? 17.012 -1.159 -9.723 1.00 90.81 101 VAL A CA 1
ATOM 790 C C . VAL A 1 101 ? 17.471 -1.377 -8.284 1.00 90.81 101 VAL A C 1
ATOM 792 O O . VAL A 1 101 ? 17.631 -2.526 -7.871 1.00 90.81 101 VAL A O 1
ATOM 795 N N . PRO A 1 102 ? 17.696 -0.312 -7.505 1.00 90.00 102 PRO A N 1
ATOM 796 C CA . PRO A 1 102 ? 17.798 -0.410 -6.052 1.00 90.00 102 PRO A CA 1
ATOM 797 C C . PRO A 1 102 ? 16.609 -1.141 -5.418 1.00 90.00 102 PRO A C 1
ATOM 799 O O . PRO A 1 102 ? 15.479 -1.008 -5.881 1.00 90.00 102 PRO A O 1
ATOM 802 N N . GLU A 1 103 ? 16.842 -1.882 -4.335 1.00 86.31 103 GLU A N 1
ATOM 803 C CA . GLU A 1 103 ? 15.775 -2.623 -3.635 1.00 86.31 103 GLU A CA 1
ATOM 804 C C . GLU A 1 103 ? 14.684 -1.724 -3.032 1.00 86.31 103 GLU A C 1
ATOM 806 O O . GLU A 1 103 ? 13.548 -2.156 -2.869 1.00 86.31 103 GLU A O 1
ATOM 811 N N . ASN A 1 104 ? 15.000 -0.464 -2.733 1.00 83.75 104 ASN A N 1
ATOM 812 C CA . ASN A 1 104 ? 14.055 0.509 -2.185 1.00 83.75 104 ASN A CA 1
ATOM 813 C C . ASN A 1 104 ? 13.298 1.315 -3.257 1.00 83.75 104 ASN A C 1
ATOM 815 O O . ASN A 1 104 ? 12.558 2.233 -2.901 1.00 83.75 104 ASN A O 1
ATOM 819 N N . TYR A 1 105 ? 13.490 1.023 -4.549 1.00 87.62 105 TYR A N 1
ATOM 820 C CA . TYR A 1 105 ? 12.746 1.702 -5.607 1.00 87.62 105 TYR A CA 1
ATOM 821 C C . TYR A 1 105 ? 11.277 1.293 -5.598 1.00 87.62 105 TYR A C 1
ATOM 823 O O . TYR A 1 105 ? 10.925 0.114 -5.593 1.00 87.62 105 TYR A O 1
ATOM 831 N N . THR A 1 106 ? 10.408 2.294 -5.676 1.00 89.25 106 THR A N 1
ATOM 832 C CA . THR A 1 106 ? 8.977 2.087 -5.893 1.00 89.25 106 THR A CA 1
ATOM 833 C C . THR A 1 106 ? 8.694 1.656 -7.336 1.00 89.25 106 THR A C 1
ATOM 835 O O . THR A 1 106 ? 9.517 1.832 -8.245 1.00 89.25 106 THR A O 1
ATOM 838 N N . ALA A 1 107 ? 7.486 1.139 -7.580 1.00 91.06 107 ALA A N 1
ATOM 839 C CA . ALA A 1 107 ? 7.021 0.851 -8.937 1.00 91.06 107 ALA A CA 1
ATOM 840 C C . ALA A 1 107 ? 7.076 2.101 -9.839 1.00 91.06 107 ALA A C 1
ATOM 842 O O . ALA A 1 107 ? 7.484 2.005 -10.994 1.00 91.06 107 ALA A O 1
ATOM 843 N N . PHE A 1 108 ? 6.750 3.279 -9.293 1.00 90.94 108 PHE A N 1
ATOM 844 C CA . PHE A 1 108 ? 6.814 4.553 -10.010 1.00 90.94 108 PHE A CA 1
ATOM 845 C C . PHE A 1 108 ? 8.247 4.926 -10.416 1.00 90.94 108 PHE A C 1
ATOM 847 O O . PHE A 1 108 ? 8.495 5.238 -11.574 1.00 90.94 108 PHE A O 1
ATOM 854 N N . GLN A 1 109 ? 9.216 4.814 -9.505 1.00 92.44 109 GLN A N 1
ATOM 855 C CA . GLN A 1 109 ? 10.624 5.078 -9.833 1.00 92.44 109 GLN A CA 1
ATOM 856 C C . GLN A 1 109 ? 11.175 4.077 -10.857 1.00 92.44 109 GLN A C 1
ATOM 858 O O . GLN A 1 109 ? 11.963 4.440 -11.726 1.00 92.44 109 GLN A O 1
ATOM 863 N N . THR A 1 110 ? 10.735 2.818 -10.788 1.00 92.19 110 THR A N 1
ATOM 864 C CA . THR A 1 110 ? 11.081 1.801 -11.794 1.00 92.19 110 THR A CA 1
ATOM 865 C C . THR A 1 110 ? 10.526 2.167 -13.173 1.00 92.19 110 THR A C 1
ATOM 867 O O . THR A 1 110 ? 11.229 2.011 -14.168 1.00 92.19 110 THR A O 1
ATOM 870 N N . MET A 1 111 ? 9.299 2.690 -13.236 1.00 92.62 111 MET A N 1
ATOM 871 C CA . MET A 1 111 ? 8.689 3.190 -14.471 1.00 92.62 111 MET A CA 1
ATOM 872 C C . MET A 1 111 ? 9.457 4.391 -15.040 1.00 92.62 111 MET A C 1
ATOM 874 O O . MET A 1 111 ? 9.776 4.389 -16.223 1.00 92.62 111 MET A O 1
ATOM 878 N N . GLN A 1 112 ? 9.831 5.367 -14.205 1.00 92.44 112 GLN A N 1
ATOM 879 C CA . GLN A 1 112 ? 10.650 6.509 -14.637 1.00 92.44 112 GLN A CA 1
ATOM 880 C C . GLN A 1 112 ? 12.010 6.065 -15.190 1.00 92.44 112 GLN A C 1
ATOM 882 O O . GLN A 1 112 ? 12.486 6.601 -16.185 1.00 92.44 112 GLN A O 1
ATOM 887 N N . LEU A 1 113 ? 12.637 5.056 -14.576 1.00 91.69 113 LEU A N 1
ATOM 888 C CA . LEU A 1 113 ? 13.873 4.490 -15.108 1.00 91.69 113 LEU A CA 1
ATOM 889 C C . LEU A 1 113 ? 13.646 3.792 -16.458 1.00 91.69 113 LEU A C 1
ATOM 891 O O . LEU A 1 113 ? 14.480 3.925 -17.348 1.00 91.69 113 LEU A O 1
ATOM 895 N N . ALA A 1 114 ? 12.530 3.076 -16.630 1.00 93.62 114 ALA A N 1
ATOM 896 C CA . ALA A 1 114 ? 12.182 2.453 -17.909 1.00 93.62 114 ALA A CA 1
ATOM 897 C C . ALA A 1 114 ? 12.061 3.493 -19.037 1.00 93.62 114 ALA A C 1
ATOM 899 O O . ALA A 1 114 ? 12.581 3.260 -20.124 1.00 93.62 114 ALA A O 1
ATOM 900 N N . GLU A 1 115 ? 11.444 4.645 -18.756 1.00 93.06 115 GLU A N 1
ATOM 901 C CA . GLU A 1 115 ? 11.306 5.776 -19.687 1.00 93.06 115 GLU A CA 1
ATOM 902 C C . GLU A 1 115 ? 12.657 6.380 -20.112 1.00 93.06 115 GLU A C 1
ATOM 904 O O . GLU A 1 115 ? 12.828 6.804 -21.257 1.00 93.06 115 GLU A O 1
ATOM 909 N N . ILE A 1 116 ? 13.631 6.413 -19.196 1.00 91.94 116 ILE A N 1
ATOM 910 C CA . ILE A 1 116 ? 14.989 6.905 -19.470 1.00 91.94 116 ILE A CA 1
ATOM 911 C C . ILE A 1 116 ? 15.778 5.904 -20.328 1.00 91.94 116 ILE A C 1
ATOM 913 O O . ILE A 1 116 ? 16.503 6.317 -21.233 1.00 91.94 116 ILE A O 1
ATOM 917 N N . GLU A 1 117 ? 15.652 4.607 -20.042 1.00 92.00 117 GLU A N 1
ATOM 918 C CA . GLU A 1 117 ? 16.438 3.539 -20.679 1.00 92.00 117 GLU A CA 1
ATOM 919 C C . GLU A 1 117 ? 15.897 3.120 -22.058 1.00 92.00 117 GLU A C 1
ATOM 921 O O . GLU A 1 117 ? 16.674 2.716 -22.925 1.00 92.00 117 GLU A O 1
ATOM 926 N N . ASP A 1 118 ? 14.584 3.205 -22.292 1.00 91.88 118 ASP A N 1
ATOM 927 C CA . ASP A 1 118 ? 13.963 2.845 -23.571 1.00 91.88 118 ASP A CA 1
ATOM 928 C C . ASP A 1 118 ? 12.849 3.834 -23.948 1.00 91.88 118 ASP A C 1
ATOM 930 O O . ASP A 1 118 ? 11.826 3.961 -23.274 1.00 91.88 118 ASP A O 1
ATOM 934 N N . GLN A 1 119 ? 13.028 4.505 -25.092 1.00 89.94 119 GLN A N 1
ATOM 935 C CA . GLN A 1 119 ? 12.100 5.506 -25.627 1.00 89.94 119 GLN A CA 1
ATOM 936 C C . GLN A 1 119 ? 10.680 4.961 -25.854 1.00 89.94 119 GLN A C 1
ATOM 938 O O . GLN A 1 119 ? 9.742 5.749 -25.916 1.00 89.94 119 GLN A O 1
ATOM 943 N N . LYS A 1 120 ? 10.493 3.638 -25.948 1.00 88.50 120 LYS A N 1
ATOM 944 C CA . LYS A 1 120 ? 9.166 3.003 -26.060 1.00 88.50 120 LYS A CA 1
ATOM 945 C C . LYS A 1 120 ? 8.289 3.156 -24.812 1.00 88.50 120 LYS A C 1
ATOM 947 O O . LYS A 1 120 ? 7.122 2.780 -24.860 1.00 88.50 120 LYS A O 1
ATOM 952 N N . TYR A 1 121 ? 8.853 3.642 -23.706 1.00 86.69 121 TYR A N 1
ATOM 953 C CA . TYR A 1 121 ? 8.144 3.902 -22.451 1.00 86.69 121 TYR A CA 1
ATOM 954 C C . TYR A 1 121 ? 7.817 5.389 -22.229 1.00 86.69 121 TYR A C 1
ATOM 956 O O . TYR A 1 121 ? 7.307 5.721 -21.161 1.00 86.69 121 TYR A O 1
ATOM 964 N N . LYS A 1 122 ? 8.097 6.258 -23.212 1.00 79.44 122 LYS A N 1
ATOM 965 C CA . LYS A 1 122 ? 7.561 7.628 -23.291 1.00 79.44 122 LYS A CA 1
ATOM 966 C C . LYS A 1 122 ? 6.191 7.632 -23.953 1.00 79.44 122 LYS A C 1
ATOM 968 O O . LYS A 1 122 ? 5.333 8.416 -23.497 1.00 79.44 122 LYS A O 1
#

pLDDT: mean 84.47, std 13.95, range [41.5, 96.0]

Radius of gyration: 21.81 Å; chains: 1; bounding box: 47×38×51 Å

Secondary structure (DSSP, 8-state):
-TTTTT-TT-TT--HHHHHHHHHHHHTSTT--HHHHHHHHHHHTT--GGGGGG--TTS-----------------S-EEEEEEEEEESTT--EEEEEEEEEETT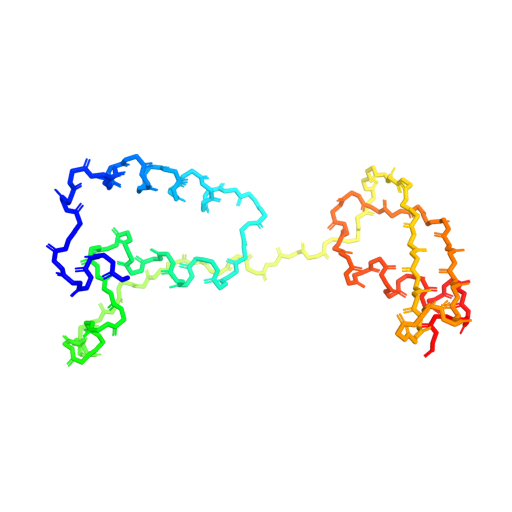--HHHHHHHHHHH-GGG-

Organism: Araneus ventricosus (NCBI:txid182803)

Foldseek 3Di:
DCLVVVNCVPPVHDNVVVLVVLVVVCPDPPDDPVSCVQCVCVNVSHHPVCPVVDDPVPDDPPDDDDPPDDPDPDPDAWDWDWDWDFDDPVSPDIDIDIDTGPPPDDPVNVLVVVVVVDVVSD

InterPro domains:
  IPR051588 Eukaryotic Cobalamin Transport [PTHR10559] (1-121)

Sequence (122 aa):
ALISSGQENSKDWKLNATVQYLMKELNSPSVDFLSVYLALPILSGKTLTDIYKVNCSAHPRKHADDPVSKVNEFLGPKMRVRYTLAIGDEKDVIHTISLRVPENYTAFQTMQLAEIEDQKYK